Protein AF-A0A7J0FUS8-F1 (afdb_monomer_lite)

Foldseek 3Di:
DQKDADAPVRPLAQHKDKDKDWWLAQKDFDDDPNHTFDIDGDPPPRSTDIDIGIDRDHHTMD

Sequence (62 aa):
MTSVDIDRRDPAWNKEVTLRVHSSGHVLHAFVNEKHVGTHWAKDGKFKFYFESKFRMKNGNN

Structure (mmCIF, N/CA/C/O backbone):
data_AF-A0A7J0FUS8-F1
#
_entry.id   AF-A0A7J0FUS8-F1
#
loop_
_atom_site.group_PDB
_atom_site.id
_atom_site.type_symbol
_atom_site.label_atom_id
_atom_site.label_alt_id
_atom_site.label_comp_id
_atom_site.label_asym_id
_atom_site.label_entity_id
_atom_site.label_seq_id
_atom_site.pdbx_PDB_ins_code
_atom_site.Cartn_x
_atom_site.Cartn_y
_atom_site.Cartn_z
_atom_site.occupancy
_atom_site.B_iso_or_equiv
_atom_site.auth_seq_id
_atom_site.auth_comp_id
_atom_site.auth_asym_id
_atom_site.auth_atom_id
_atom_site.pdbx_PDB_model_num
ATOM 1 N N . MET A 1 1 ? -11.009 -0.897 -6.501 1.00 63.81 1 MET A N 1
ATOM 2 C CA . MET A 1 1 ? -9.837 -0.977 -7.396 1.00 63.81 1 MET A CA 1
ATOM 3 C C . MET A 1 1 ? -8.658 -1.439 -6.560 1.00 63.81 1 MET A C 1
ATOM 5 O O . MET A 1 1 ? -8.410 -0.827 -5.532 1.00 63.81 1 MET A O 1
ATOM 9 N N . THR A 1 2 ? -8.017 -2.544 -6.933 1.00 87.75 2 THR A N 1
ATOM 10 C CA . THR A 1 2 ? -6.883 -3.142 -6.196 1.00 87.75 2 THR A CA 1
ATOM 11 C C . THR A 1 2 ? -5.620 -3.237 -7.044 1.00 87.75 2 THR A C 1
ATOM 13 O O . THR A 1 2 ? -4.611 -3.703 -6.537 1.00 87.75 2 THR A O 1
ATOM 16 N N . SER A 1 3 ? -5.681 -2.821 -8.311 1.00 93.31 3 SER A N 1
ATOM 17 C CA . SER A 1 3 ? -4.542 -2.824 -9.217 1.00 93.31 3 SER A CA 1
ATOM 18 C C . SER A 1 3 ? -4.565 -1.614 -10.143 1.00 93.31 3 SER A C 1
ATOM 20 O O . SER A 1 3 ? -5.625 -1.016 -10.371 1.00 93.31 3 SER A O 1
ATOM 22 N N . VAL A 1 4 ? -3.391 -1.257 -10.655 1.00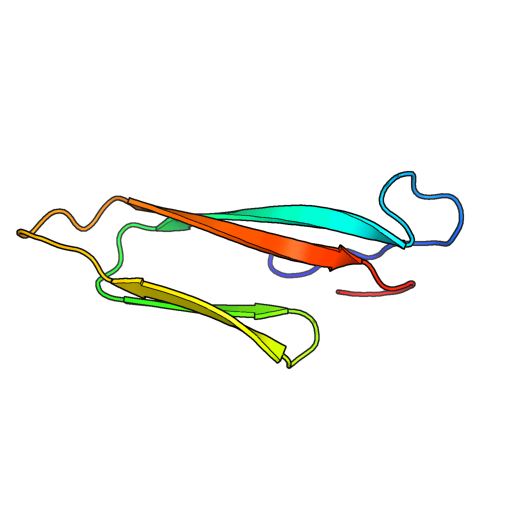 93.88 4 VAL A N 1
ATOM 23 C CA . VAL A 1 4 ? -3.205 -0.209 -11.664 1.00 93.88 4 VAL A CA 1
ATOM 24 C C . VAL A 1 4 ? -2.134 -0.636 -12.663 1.00 93.88 4 VAL A C 1
ATOM 26 O O . VAL A 1 4 ? -1.061 -1.092 -12.270 1.00 93.88 4 VAL A O 1
ATOM 29 N N . ASP A 1 5 ? -2.430 -0.494 -13.952 1.00 95.88 5 ASP A N 1
ATOM 30 C CA . ASP A 1 5 ? -1.480 -0.775 -15.027 1.00 95.88 5 ASP A CA 1
ATOM 31 C C . ASP A 1 5 ? -0.733 0.506 -15.407 1.00 95.88 5 ASP A C 1
ATOM 33 O O . ASP A 1 5 ? -1.354 1.529 -15.690 1.00 95.88 5 ASP A O 1
ATOM 37 N N . ILE A 1 6 ? 0.598 0.457 -15.355 1.00 96.38 6 ILE A N 1
ATOM 38 C CA . ILE A 1 6 ? 1.487 1.602 -15.581 1.00 96.38 6 ILE A CA 1
ATOM 39 C C . ILE A 1 6 ? 2.399 1.291 -16.763 1.00 96.38 6 ILE A C 1
ATOM 41 O O . ILE A 1 6 ? 3.187 0.348 -16.708 1.00 96.38 6 ILE A O 1
ATOM 45 N N . ASP A 1 7 ? 2.360 2.102 -17.814 1.00 96.56 7 ASP A N 1
ATOM 46 C CA . ASP A 1 7 ? 3.305 1.989 -18.927 1.00 96.56 7 ASP A CA 1
ATOM 47 C C . ASP A 1 7 ? 4.503 2.946 -18.767 1.00 96.56 7 ASP A C 1
ATOM 49 O O . ASP A 1 7 ? 4.582 3.735 -17.829 1.00 96.56 7 ASP A O 1
ATOM 53 N N . ARG A 1 8 ? 5.473 2.896 -19.689 1.00 95.56 8 ARG A N 1
ATOM 54 C CA . ARG A 1 8 ? 6.670 3.763 -19.643 1.00 95.56 8 ARG A CA 1
ATOM 55 C C . ARG A 1 8 ? 6.406 5.239 -19.970 1.00 95.56 8 ARG A C 1
ATOM 57 O O . ARG A 1 8 ? 7.326 6.048 -19.876 1.00 95.56 8 ARG A O 1
ATOM 64 N N . ARG A 1 9 ? 5.212 5.582 -20.448 1.00 96.50 9 ARG A N 1
ATOM 65 C CA . ARG A 1 9 ? 4.794 6.954 -20.769 1.00 96.50 9 ARG A CA 1
ATOM 66 C C . ARG A 1 9 ? 4.028 7.580 -19.607 1.00 96.50 9 ARG A C 1
ATOM 68 O O . ARG A 1 9 ? 3.938 8.805 -19.551 1.00 96.50 9 ARG A O 1
ATOM 75 N N . ASP A 1 10 ? 3.514 6.764 -18.691 1.00 95.25 10 ASP A N 1
ATOM 76 C CA . ASP A 1 10 ? 2.820 7.215 -17.496 1.00 95.25 10 ASP A CA 1
ATOM 77 C C . ASP A 1 10 ? 3.745 8.070 -16.596 1.00 95.25 10 ASP A C 1
ATOM 79 O O . ASP A 1 10 ? 4.865 7.652 -16.274 1.00 95.25 10 ASP A O 1
ATOM 83 N N . PRO A 1 11 ? 3.309 9.261 -16.145 1.00 94.62 11 PRO A N 1
ATOM 84 C CA . PRO A 1 11 ? 4.096 10.120 -15.257 1.00 94.62 11 PRO A CA 1
ATOM 85 C C . PRO A 1 11 ? 4.493 9.474 -13.920 1.00 94.62 11 PRO A C 1
ATOM 87 O O . PRO A 1 11 ? 5.479 9.894 -13.309 1.00 94.62 11 PRO A O 1
ATOM 90 N N . ALA A 1 12 ? 3.738 8.479 -13.449 1.00 93.56 12 ALA A N 1
ATOM 91 C CA . ALA A 1 12 ? 4.017 7.723 -12.236 1.00 93.56 12 ALA A CA 1
ATOM 92 C C . ALA A 1 12 ? 5.057 6.610 -12.452 1.00 93.56 12 ALA A C 1
ATOM 94 O O . ALA A 1 12 ? 5.577 6.068 -11.470 1.00 93.56 12 ALA A O 1
ATOM 95 N N . TRP A 1 13 ? 5.414 6.274 -13.699 1.00 94.94 13 TRP A N 1
ATOM 96 C CA . TRP A 1 13 ? 6.414 5.248 -13.984 1.00 94.94 13 TRP A CA 1
ATOM 97 C C . TRP A 1 13 ? 7.755 5.562 -13.317 1.00 94.94 13 TRP A C 1
ATOM 99 O O . TRP A 1 13 ? 8.327 6.644 -13.464 1.00 94.94 13 TRP A O 1
ATOM 109 N N . ASN A 1 14 ? 8.281 4.583 -12.572 1.00 92.94 14 ASN A N 1
ATOM 110 C CA . ASN A 1 14 ? 9.554 4.677 -11.856 1.00 92.94 14 ASN A CA 1
ATOM 111 C C . ASN A 1 14 ? 9.625 5.835 -10.830 1.00 92.94 14 ASN A C 1
ATOM 113 O O . ASN A 1 14 ? 10.718 6.179 -10.352 1.00 92.94 14 ASN A O 1
ATOM 117 N N . LYS A 1 15 ? 8.478 6.419 -10.462 1.00 95.25 15 LYS A N 1
ATOM 118 C CA . LYS A 1 15 ? 8.346 7.413 -9.395 1.00 95.25 15 LYS A CA 1
ATOM 119 C C . LYS A 1 15 ? 7.933 6.753 -8.087 1.00 95.25 15 LYS A C 1
ATOM 121 O O . LYS A 1 15 ? 7.326 5.682 -8.064 1.00 95.25 15 LYS A O 1
ATOM 126 N N . GLU A 1 16 ? 8.303 7.412 -6.997 1.00 96.38 16 GLU A N 1
ATOM 127 C CA . GLU A 1 16 ? 7.728 7.136 -5.688 1.00 96.38 16 GLU A CA 1
ATOM 128 C C . GLU A 1 16 ? 6.333 7.762 -5.634 1.00 96.38 16 GLU A C 1
ATOM 130 O O . GLU A 1 16 ? 6.168 8.950 -5.916 1.00 96.38 16 GLU A O 1
ATOM 135 N N . VAL A 1 17 ? 5.340 6.950 -5.293 1.00 95.25 17 VAL A N 1
ATOM 136 C CA . VAL A 1 17 ? 3.939 7.342 -5.145 1.00 95.25 17 VAL A CA 1
ATOM 137 C C . VAL A 1 17 ? 3.444 6.947 -3.757 1.00 95.25 17 VAL A C 1
ATOM 139 O O . VAL A 1 17 ? 4.034 6.087 -3.099 1.00 95.25 17 VAL A O 1
ATOM 142 N N . THR A 1 18 ? 2.342 7.550 -3.319 1.00 96.88 18 THR A N 1
ATOM 143 C CA . THR A 1 18 ? 1.715 7.232 -2.031 1.00 96.88 18 THR A CA 1
ATOM 144 C C . THR A 1 18 ? 0.477 6.368 -2.248 1.00 96.88 18 THR A C 1
ATOM 146 O O . THR A 1 18 ? -0.500 6.816 -2.846 1.00 96.88 18 THR A O 1
ATOM 149 N N . LEU A 1 19 ? 0.485 5.146 -1.714 1.00 95.62 19 LEU A N 1
ATOM 150 C CA . LEU A 1 19 ? -0.727 4.363 -1.4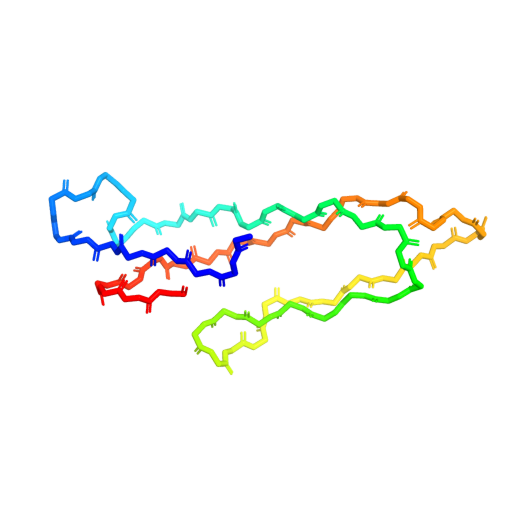97 1.00 95.62 19 LEU A CA 1
ATOM 151 C C . LEU A 1 19 ? -1.491 4.986 -0.329 1.00 95.62 19 LEU A C 1
ATOM 153 O O . LEU A 1 19 ? -0.964 5.009 0.779 1.00 95.62 19 LEU A O 1
ATOM 157 N N . ARG A 1 20 ? -2.726 5.439 -0.558 1.00 97.19 20 ARG A N 1
ATOM 158 C CA . ARG A 1 20 ? -3.630 5.922 0.493 1.00 97.19 20 ARG A CA 1
ATOM 159 C C . ARG A 1 20 ? -4.879 5.052 0.556 1.00 97.19 20 ARG A C 1
ATOM 161 O O . ARG A 1 20 ? -5.618 4.958 -0.419 1.00 97.19 20 ARG A O 1
ATOM 168 N N . VAL A 1 21 ? -5.140 4.459 1.717 1.00 96.19 21 VAL A N 1
ATOM 169 C CA . VAL A 1 21 ? -6.306 3.596 1.960 1.00 96.19 21 VAL A CA 1
ATOM 170 C C . VAL A 1 21 ? -7.129 4.171 3.102 1.00 96.19 21 VAL A C 1
ATOM 172 O O . VAL A 1 21 ? -6.625 4.338 4.210 1.00 96.19 21 VAL A O 1
ATOM 175 N N . HIS A 1 22 ? -8.402 4.456 2.839 1.00 96.12 22 HIS A N 1
ATOM 176 C CA . HIS A 1 22 ? -9.381 4.767 3.878 1.00 96.12 22 HIS A CA 1
ATOM 177 C C . HIS A 1 22 ? -10.056 3.467 4.312 1.00 96.12 22 HIS A C 1
ATOM 179 O O . HIS A 1 22 ? -10.643 2.773 3.483 1.00 96.12 22 HIS A O 1
ATOM 185 N N . SER A 1 23 ? -9.954 3.127 5.594 1.00 95.00 23 SER A N 1
ATOM 186 C CA . SER A 1 23 ? -10.504 1.890 6.147 1.00 95.00 23 SER A CA 1
ATOM 187 C C . SER A 1 23 ? -11.361 2.176 7.374 1.00 95.00 23 SER A C 1
ATOM 189 O O . SER A 1 23 ? -11.106 3.130 8.107 1.00 95.00 23 SER A O 1
ATOM 191 N N . SER A 1 24 ? -12.369 1.330 7.589 1.00 95.88 24 SER A N 1
ATOM 192 C CA . SER A 1 24 ? -13.170 1.259 8.816 1.00 95.88 24 SER A CA 1
ATOM 193 C C . SER A 1 24 ? -12.939 -0.047 9.596 1.00 95.88 24 SER A C 1
ATOM 195 O O . SER A 1 24 ? -13.781 -0.434 10.404 1.00 95.88 24 SER A O 1
ATOM 197 N N . GLY A 1 25 ? -11.873 -0.788 9.274 1.00 93.56 25 GLY A N 1
ATOM 198 C CA . GLY A 1 25 ? -11.565 -2.094 9.860 1.00 93.56 25 GLY A CA 1
ATOM 199 C C . GLY A 1 25 ? -10.768 -2.019 11.166 1.00 93.56 25 GLY A C 1
ATOM 200 O O . GLY A 1 25 ? -10.348 -0.955 11.607 1.00 93.56 25 GLY A O 1
ATOM 201 N N . HIS A 1 26 ? -10.517 -3.179 11.775 1.00 95.81 26 HIS A N 1
ATOM 202 C CA . HIS A 1 26 ? -9.685 -3.286 12.981 1.00 95.81 26 HIS A CA 1
ATOM 203 C C . HIS A 1 26 ? -8.187 -3.204 12.663 1.00 95.81 26 HIS A C 1
ATOM 205 O O . HIS A 1 26 ? -7.435 -2.530 13.362 1.00 95.81 26 HIS A O 1
ATOM 211 N N . VAL A 1 27 ? -7.759 -3.887 11.599 1.00 96.50 27 VAL A N 1
ATOM 212 C CA . VAL A 1 27 ? -6.365 -3.982 11.153 1.00 96.50 27 VAL A CA 1
ATOM 213 C C . VAL A 1 27 ? -6.336 -3.962 9.624 1.00 96.50 27 VAL A C 1
ATOM 215 O O . VAL A 1 27 ? -7.228 -4.504 8.975 1.00 96.50 27 VAL A O 1
ATOM 218 N N . LEU A 1 28 ? -5.312 -3.334 9.054 1.00 96.94 28 LEU A N 1
ATOM 219 C CA . LEU A 1 28 ? -4.993 -3.314 7.633 1.00 96.94 28 LEU A CA 1
ATOM 220 C C . LEU A 1 28 ? -3.539 -3.750 7.450 1.00 96.94 28 LEU A C 1
ATOM 222 O O . LEU A 1 28 ? -2.636 -3.131 8.010 1.00 96.94 28 LEU A O 1
ATOM 226 N N . HIS A 1 29 ? -3.318 -4.756 6.609 1.00 97.44 29 HIS A N 1
ATOM 227 C CA . HIS A 1 29 ? -2.004 -5.093 6.068 1.00 97.44 29 HIS A CA 1
ATOM 228 C C . HIS A 1 29 ? -1.999 -4.751 4.582 1.00 97.44 29 HIS A C 1
ATOM 230 O O . HIS A 1 29 ? -2.846 -5.242 3.837 1.00 97.44 29 HIS A O 1
ATOM 236 N N . ALA A 1 30 ? -1.071 -3.901 4.153 1.00 97.00 30 ALA A N 1
ATOM 237 C CA . ALA A 1 30 ? -0.951 -3.507 2.759 1.00 97.00 30 ALA A CA 1
ATOM 238 C C . ALA A 1 30 ? 0.228 -4.226 2.102 1.00 97.00 30 ALA A C 1
ATOM 240 O O . ALA A 1 30 ? 1.348 -4.228 2.624 1.00 97.00 30 ALA A O 1
ATOM 241 N N . PHE A 1 31 ? -0.037 -4.796 0.930 1.00 97.06 31 PHE A N 1
ATOM 242 C CA . PHE A 1 31 ? 0.957 -5.414 0.067 1.00 97.06 31 PHE A CA 1
ATOM 243 C C . PHE A 1 31 ? 0.851 -4.792 -1.320 1.00 97.06 31 PHE A C 1
ATOM 245 O O . PHE A 1 31 ? -0.252 -4.614 -1.829 1.00 97.06 31 PHE A O 1
ATOM 252 N N . VAL A 1 32 ? 1.992 -4.470 -1.921 1.00 96.06 32 VAL A N 1
ATOM 253 C CA . VAL A 1 32 ? 2.074 -3.978 -3.298 1.00 96.06 32 VAL A CA 1
ATOM 254 C C . VAL A 1 32 ? 3.134 -4.788 -4.018 1.00 96.06 32 VAL A C 1
ATOM 256 O O . VAL A 1 32 ? 4.247 -4.927 -3.505 1.00 96.06 32 VAL A O 1
ATOM 259 N N . ASN A 1 33 ? 2.807 -5.331 -5.194 1.00 94.81 33 ASN A N 1
ATOM 260 C CA . ASN A 1 33 ? 3.701 -6.234 -5.924 1.00 94.81 33 ASN A CA 1
ATOM 261 C C . ASN A 1 33 ? 4.270 -7.353 -5.029 1.00 94.81 33 ASN A C 1
ATOM 263 O O . ASN A 1 33 ? 5.489 -7.531 -4.962 1.00 94.81 33 ASN A O 1
ATOM 267 N N . GLU A 1 34 ? 3.386 -8.026 -4.283 1.00 95.12 34 GLU A N 1
ATOM 268 C CA . GLU A 1 34 ? 3.701 -9.124 -3.348 1.00 95.12 34 GLU A CA 1
ATOM 269 C C . GLU A 1 34 ? 4.589 -8.734 -2.150 1.00 95.12 34 GLU A C 1
ATOM 271 O O . GLU A 1 34 ? 4.937 -9.579 -1.327 1.00 95.12 34 GLU A O 1
ATOM 276 N N . LYS A 1 35 ? 4.942 -7.453 -1.994 1.00 96.56 35 LYS A N 1
ATOM 277 C CA . LYS A 1 35 ? 5.778 -6.967 -0.891 1.00 96.56 35 LYS A CA 1
ATOM 278 C C . LYS A 1 35 ? 4.946 -6.227 0.139 1.00 96.56 35 LYS A C 1
ATOM 280 O O . LYS A 1 35 ? 4.143 -5.368 -0.210 1.00 96.56 35 LYS A O 1
ATOM 285 N N . HIS A 1 36 ? 5.178 -6.528 1.414 1.00 97.31 36 HIS A N 1
ATOM 286 C CA . HIS A 1 36 ? 4.578 -5.794 2.527 1.00 97.31 36 HIS A CA 1
ATOM 287 C C . HIS A 1 36 ? 5.074 -4.345 2.529 1.00 97.31 36 HIS A C 1
ATOM 289 O O . HIS A 1 36 ? 6.280 -4.104 2.514 1.00 97.31 36 HIS A O 1
ATOM 295 N N . VAL A 1 37 ? 4.143 -3.390 2.530 1.00 97.12 37 VAL A N 1
ATOM 296 C CA . VAL A 1 37 ? 4.450 -1.946 2.552 1.00 97.12 37 VAL A CA 1
ATOM 297 C C . VAL A 1 37 ? 3.984 -1.264 3.835 1.00 97.12 37 VAL A C 1
ATOM 299 O O . VAL A 1 37 ? 4.229 -0.073 4.026 1.00 97.12 37 VAL A O 1
ATOM 302 N N . GLY A 1 38 ? 3.303 -1.991 4.721 1.00 97.75 38 GLY A N 1
ATOM 303 C CA . GLY A 1 38 ? 2.935 -1.483 6.034 1.00 97.75 38 GLY A CA 1
ATOM 304 C C . GLY A 1 38 ? 1.729 -2.170 6.655 1.00 97.75 38 GLY A C 1
ATOM 305 O O . GLY A 1 38 ? 0.960 -2.884 6.008 1.00 97.75 38 GLY A O 1
ATOM 306 N N . THR A 1 39 ? 1.586 -1.938 7.953 1.00 97.31 39 THR A N 1
ATOM 307 C CA . THR A 1 39 ? 0.455 -2.393 8.755 1.00 97.31 39 THR A CA 1
ATOM 308 C C . THR A 1 39 ? -0.087 -1.204 9.531 1.00 97.31 39 THR A C 1
ATOM 310 O O . THR A 1 39 ? 0.685 -0.403 10.057 1.00 97.31 39 THR A O 1
ATOM 313 N N . HIS A 1 40 ? -1.406 -1.103 9.634 1.00 96.69 40 HIS A N 1
ATOM 314 C CA . HIS A 1 40 ? -2.072 -0.149 10.508 1.00 96.69 40 HIS A CA 1
ATOM 315 C C . HIS A 1 40 ? -3.167 -0.856 11.293 1.00 96.69 40 HIS A C 1
ATOM 317 O O . HIS A 1 40 ? -3.819 -1.758 10.774 1.00 96.69 40 HIS A O 1
ATOM 323 N N . TRP A 1 41 ? -3.389 -0.445 12.532 1.00 95.81 41 TRP A N 1
ATOM 324 C CA . TRP A 1 41 ? -4.488 -0.939 13.350 1.00 95.81 41 TRP A CA 1
ATOM 325 C C . TRP A 1 41 ? -5.216 0.230 13.991 1.00 95.81 41 TRP A C 1
ATOM 327 O O . TRP A 1 41 ? -4.612 1.251 14.328 1.00 95.81 41 TRP A O 1
ATOM 337 N N . ALA A 1 42 ? -6.524 0.064 14.145 1.00 94.44 42 ALA A N 1
ATOM 338 C CA . ALA A 1 42 ? -7.368 1.001 14.856 1.00 94.44 42 ALA A CA 1
ATOM 339 C C . ALA A 1 42 ? -6.894 1.142 16.310 1.00 94.44 42 ALA A C 1
ATOM 341 O O . ALA A 1 42 ? -6.500 0.164 16.951 1.00 94.44 42 ALA A O 1
ATOM 342 N N . LYS A 1 43 ? -6.946 2.366 16.837 1.00 91.94 43 LYS A N 1
ATOM 343 C CA . LYS A 1 43 ? -6.598 2.680 18.228 1.00 91.94 43 LYS A CA 1
ATOM 344 C C . LYS A 1 43 ? -7.801 3.287 18.931 1.00 91.94 43 LYS A C 1
ATOM 346 O O . LY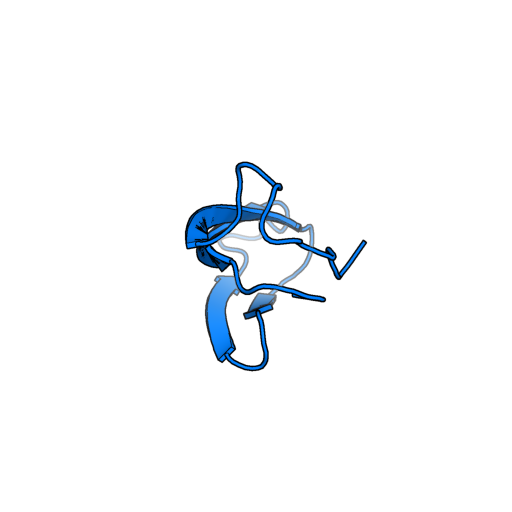S A 1 43 ? -8.604 3.972 18.301 1.00 91.94 43 LYS A O 1
ATOM 351 N N . ASP A 1 44 ? -7.923 3.023 20.228 1.00 91.12 44 ASP A N 1
ATOM 352 C CA . ASP A 1 44 ? -8.892 3.682 21.113 1.00 91.12 44 ASP A CA 1
ATOM 353 C C . ASP A 1 44 ? -10.354 3.587 20.629 1.00 91.12 44 ASP A C 1
ATOM 355 O O . ASP A 1 44 ? -11.119 4.546 20.716 1.00 91.12 44 ASP A O 1
ATOM 359 N N . GLY A 1 45 ? -10.737 2.449 20.035 1.00 86.69 45 GLY A N 1
ATOM 360 C CA . GLY A 1 45 ? -12.085 2.230 19.485 1.00 86.69 45 GLY A CA 1
ATOM 361 C C . GLY A 1 45 ? -12.415 3.057 18.233 1.00 86.69 45 GLY A C 1
ATOM 362 O O . GLY A 1 45 ? -13.550 3.038 17.758 1.00 86.69 45 GLY A O 1
ATOM 363 N N . LYS A 1 46 ? -11.442 3.783 17.668 1.00 91.50 46 LYS A N 1
ATOM 364 C CA . LYS A 1 46 ? -11.600 4.566 16.437 1.00 91.50 46 LYS A CA 1
ATOM 365 C C . LYS A 1 46 ? -11.225 3.713 15.229 1.00 91.50 46 LYS A C 1
ATOM 367 O O . LYS A 1 46 ? -10.066 3.643 14.833 1.00 91.50 46 LYS A O 1
ATOM 372 N N . PHE A 1 47 ? -12.228 3.079 14.628 1.00 91.56 47 PHE A N 1
ATOM 373 C CA . PHE A 1 47 ? -12.030 2.162 13.497 1.00 91.56 47 PHE A CA 1
ATOM 374 C C . PHE A 1 47 ? -11.852 2.852 12.144 1.00 91.56 47 PHE A C 1
ATOM 376 O O . PHE A 1 47 ? -11.401 2.220 11.198 1.00 91.56 47 PHE A O 1
ATOM 383 N N . LYS A 1 48 ? -12.175 4.148 12.037 1.00 95.50 48 LYS A N 1
ATOM 384 C CA . LYS A 1 48 ? -11.968 4.928 10.810 1.00 95.50 48 LYS A CA 1
ATOM 385 C C . LYS A 1 48 ? -10.571 5.535 10.801 1.00 95.50 48 LYS A C 1
ATOM 387 O O . LYS A 1 48 ? -10.278 6.396 11.629 1.00 95.50 48 LYS A O 1
ATOM 392 N N . PHE A 1 49 ? -9.740 5.122 9.852 1.00 95.00 49 PHE A N 1
ATOM 393 C CA . PHE A 1 49 ? -8.387 5.648 9.696 1.00 95.00 49 PHE A CA 1
ATOM 394 C C . PHE A 1 49 ? -7.948 5.704 8.231 1.00 95.00 49 PHE A C 1
ATOM 396 O O . PHE A 1 49 ? -8.480 5.004 7.365 1.00 95.00 49 PHE A O 1
ATOM 403 N N . TYR A 1 50 ? -6.939 6.538 7.975 1.00 96.12 50 TYR A N 1
ATOM 404 C CA . TYR A 1 50 ? -6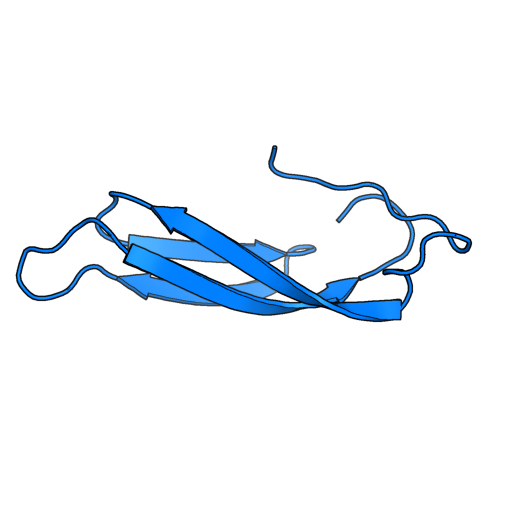.184 6.539 6.729 1.00 96.12 50 TYR A CA 1
ATOM 405 C C . TYR A 1 50 ? -4.840 5.855 6.956 1.00 96.12 50 TYR A C 1
ATOM 407 O O . TYR A 1 50 ? -4.114 6.195 7.888 1.00 96.12 50 TYR A O 1
ATOM 415 N N . PHE A 1 51 ? -4.514 4.904 6.092 1.00 96.38 51 PHE A N 1
ATOM 416 C CA . PHE A 1 51 ? -3.171 4.361 5.962 1.00 96.38 51 PHE A CA 1
ATOM 417 C C . PHE A 1 51 ? -2.505 4.985 4.742 1.00 96.38 51 PHE A C 1
ATOM 419 O O . PHE A 1 51 ? -3.111 5.026 3.670 1.00 96.38 51 PHE A O 1
ATOM 426 N N . GLU A 1 52 ? -1.267 5.439 4.910 1.00 97.69 52 GLU A N 1
ATOM 427 C CA . GLU A 1 52 ? -0.439 5.959 3.829 1.00 97.69 52 GLU A CA 1
ATOM 428 C C . GLU A 1 52 ? 0.915 5.249 3.829 1.00 97.69 52 G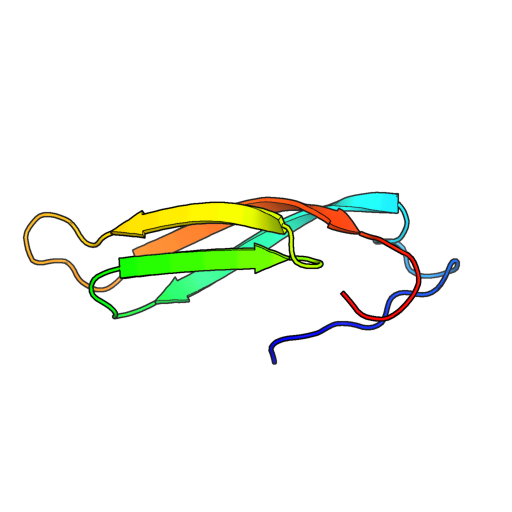LU A C 1
ATOM 430 O O . GLU A 1 52 ? 1.547 5.102 4.875 1.00 97.69 52 GLU A O 1
ATOM 435 N N . SER A 1 53 ? 1.357 4.793 2.658 1.00 97.06 53 SER A N 1
ATOM 436 C CA . SER A 1 53 ? 2.695 4.228 2.483 1.00 97.06 53 SER A CA 1
ATOM 437 C C . SER A 1 53 ? 3.250 4.556 1.108 1.00 97.06 53 SER A C 1
ATOM 439 O O . SER A 1 53 ? 2.522 4.597 0.116 1.00 97.06 53 SER A O 1
ATOM 441 N N . LYS A 1 54 ? 4.554 4.814 1.061 1.00 96.94 54 LYS A N 1
ATOM 442 C CA . LYS A 1 54 ? 5.272 5.154 -0.161 1.00 96.94 54 LYS A CA 1
ATOM 443 C C . LYS A 1 54 ? 5.828 3.898 -0.807 1.00 96.94 54 LYS A C 1
ATOM 445 O O . LYS A 1 54 ? 6.417 3.054 -0.135 1.00 96.94 54 LYS A O 1
ATOM 450 N N . PHE A 1 55 ? 5.682 3.792 -2.119 1.00 95.56 55 PHE A N 1
ATOM 451 C CA . PHE A 1 55 ? 6.286 2.716 -2.895 1.00 95.56 55 PHE A CA 1
ATOM 452 C C . PHE A 1 55 ? 6.632 3.196 -4.304 1.00 95.56 55 PHE A C 1
ATOM 454 O O . PHE A 1 55 ? 6.152 4.231 -4.766 1.00 95.56 55 PHE A O 1
ATOM 461 N N . ARG A 1 56 ? 7.497 2.448 -4.991 1.00 95.56 56 ARG A N 1
ATOM 462 C CA . ARG A 1 56 ? 7.920 2.763 -6.357 1.00 95.56 56 ARG A CA 1
ATOM 463 C C . ARG A 1 56 ? 7.117 1.949 -7.365 1.00 95.56 56 ARG A C 1
ATOM 465 O O . ARG A 1 56 ? 7.101 0.721 -7.263 1.00 95.56 56 ARG A O 1
ATOM 472 N N . MET A 1 57 ? 6.498 2.619 -8.335 1.00 95.06 57 MET A N 1
ATOM 473 C CA . MET A 1 57 ? 5.742 1.95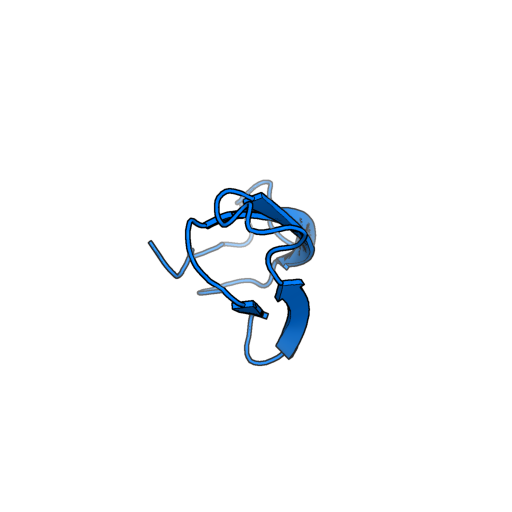2 -9.401 1.00 95.06 57 MET A CA 1
ATOM 474 C C . MET A 1 57 ? 6.659 1.143 -10.320 1.00 95.06 57 MET A C 1
ATOM 476 O O . MET A 1 57 ? 7.758 1.587 -10.677 1.00 95.06 57 MET A O 1
ATOM 480 N N . LYS A 1 58 ? 6.175 -0.021 -10.753 1.00 94.88 58 LYS A N 1
ATOM 481 C CA . LYS A 1 58 ? 6.777 -0.829 -11.818 1.00 94.88 58 LYS A CA 1
ATOM 482 C C . LYS A 1 58 ? 5.978 -0.673 -13.107 1.00 94.88 58 LYS A C 1
ATOM 484 O O . LYS A 1 58 ? 4.821 -0.281 -13.077 1.00 94.88 58 LYS A O 1
ATOM 489 N N . ASN A 1 59 ? 6.606 -0.987 -14.236 1.00 96.50 59 ASN A N 1
ATOM 490 C CA . ASN A 1 59 ? 5.889 -1.098 -15.503 1.00 96.50 59 ASN A CA 1
ATOM 491 C C . ASN A 1 59 ? 4.995 -2.351 -15.488 1.00 96.50 59 ASN A C 1
ATOM 493 O O . ASN A 1 59 ? 5.468 -3.415 -15.088 1.00 96.50 59 ASN A O 1
ATOM 497 N N . GLY A 1 60 ? 3.772 -2.234 -15.990 1.00 96.38 60 GLY A N 1
ATOM 498 C CA . GLY A 1 60 ? 2.728 -3.250 -15.948 1.00 96.38 60 GLY A CA 1
ATOM 499 C C . GLY A 1 60 ? 1.787 -3.081 -14.753 1.00 96.38 60 GLY A C 1
ATOM 500 O O . GLY A 1 60 ? 1.728 -2.019 -14.127 1.00 96.38 60 GLY A O 1
ATOM 501 N N . ASN A 1 61 ? 1.073 -4.157 -14.429 1.00 96.31 61 ASN A N 1
ATOM 502 C CA . ASN A 1 61 ? 0.107 -4.198 -13.338 1.00 96.31 61 ASN A CA 1
ATOM 503 C C . ASN A 1 61 ? 0.816 -4.196 -11.974 1.00 96.31 61 ASN A C 1
ATOM 505 O O . ASN A 1 61 ? 1.689 -5.031 -11.730 1.00 96.31 61 ASN A O 1
ATOM 509 N N . ASN A 1 62 ? 0.423 -3.267 -11.102 1.00 94.69 62 ASN A N 1
ATOM 510 C CA . ASN A 1 62 ? 0.888 -3.139 -9.716 1.00 94.69 62 ASN A CA 1
ATOM 511 C C . ASN A 1 62 ? -0.231 -3.432 -8.720 1.00 94.69 62 ASN A C 1
ATOM 513 O O . ASN A 1 62 ? -1.400 -3.140 -9.069 1.00 94.69 62 ASN A O 1
#

pLDDT: mean 94.78, std 4.49, range [63.81, 97.75]

Radius of gyration: 13.37 Å; chains: 1; bounding box: 23×19×42 Å

Secondary structure (DSSP, 8-state):
----EE-TTSTTTTSEEEEEEEE-SSEEEEEETTEEEEEEE-BTTB--EEEEEEEEPPSEE-

Organism: NCBI:txid165716

InterPro domains:
  IPR008979 Galactose-binding-like domain superfamily [SSF49785] (2-55)
  IPR048913 Beta-galactosidase, galactose-binding domain [PF21467] (1-62)